Protein AF-A0A5J4XST8-F1 (afdb_monomer)

Radius of gyration: 13.23 Å; Cα contacts (8 Å, |Δi|>4): 205; chains: 1; bounding box: 26×38×32 Å

Secondary structure (DSSP, 8-state):
-HHHHHHHHHHHHHHHHHH--S-GGG--EEE---BTTT--GGGHHHH-TT--EEE-TT-B-SBGGGG-S--TT--EEE-TT----B-TTGGG-TT--EEE---

Solvent-accessible surface area (backbone atoms only — not comparable to full-atom values): 5425 Å² total; per-residue (Å²): 117,70,71,60,54,55,51,54,54,52,52,53,50,51,52,30,66,62,59,72,44,94,56,52,52,75,32,38,66,43,65,49,71,48,68,44,86,88,45,66,44,44,60,47,20,72,49,22,53,52,24,25,34,43,34,29,50,67,11,42,35,60,37,48,48,44,49,36,62,47,36,50,49,23,28,36,39,35,42,27,67,14,73,60,78,46,74,55,46,52,84,38,31,80,43,54,77,44,81,45,62,66,130

Mean predicted aligned error: 6.63 Å

Nearest PDB structures (foldseek):
  4ezg-assembly1_B  TM=7.401E-01  e=4.697E-02  Listeria monocytogenes ATCC 19115
  4u08-assembly2_B  TM=7.388E-01  e=2.916E-01  Leptospira interrogans serovar Copenhageni str. Fiocruz L1-130
  4u06-assembly1_A  TM=7.736E-01  e=5.255E-01  Leptospira interrogans serovar Copenhageni str. Fiocruz L1-130
  8fo8-assembly1_E  TM=6.059E-01  e=7.483E-01  Homo sapiens
  8fo2-assembly1_E  TM=5.938E-01  e=1.004E+00  Homo sapiens

Foldseek 3Di:
DVVVVVVVVVVVVVQCVQQVDPQLQCAQEGADAEALPPAALQVSLVRHVNHAYYAHANHQDQEPCSNPLSNQNHAEYEQENRNHPDHPPVVSHPNHNYYHYDD

pLDDT: mean 80.5, std 9.1, range [52.97, 94.56]

Sequence (103 aa):
MQELLAKEQQEEQLLRDITGVQRLEDVTFLDAVVDCTETSLSSLGEKMPLLRELKLNNSALNSVRDLGSRLRHLQVLWVSHCGLTGLDGLNALPSLKELYGDT

Structure (mmCIF, N/CA/C/O backbone):
data_AF-A0A5J4XST8-F1
#
_entry.id   AF-A0A5J4XST8-F1
#
loop_
_atom_site.group_PDB
_atom_site.id
_atom_site.type_symbol
_atom_site.label_atom_id
_atom_site.label_alt_id
_atom_site.label_comp_id
_atom_site.label_asym_id
_atom_site.label_entity_id
_atom_site.label_seq_id
_atom_site.pdbx_PDB_ins_code
_atom_site.Cartn_x
_atom_site.Cartn_y
_atom_site.Cartn_z
_atom_site.occupancy
_atom_site.B_iso_or_equiv
_atom_site.auth_seq_id
_atom_site.auth_comp_id
_atom_site.auth_asym_id
_atom_site.auth_atom_id
_atom_site.pdbx_PDB_model_num
ATOM 1 N N . MET A 1 1 ? 6.644 23.122 12.612 1.00 63.53 1 MET A N 1
ATOM 2 C CA . MET A 1 1 ? 5.791 22.174 13.372 1.00 63.53 1 MET A CA 1
ATOM 3 C C . MET A 1 1 ? 4.328 22.248 12.928 1.00 63.53 1 MET A C 1
ATOM 5 O O . MET A 1 1 ? 3.759 21.198 12.689 1.00 63.53 1 MET A O 1
ATOM 9 N N . GLN A 1 2 ? 3.728 23.435 12.742 1.00 64.38 2 GLN A N 1
ATOM 10 C CA . GLN A 1 2 ? 2.317 23.545 12.322 1.00 64.38 2 GLN A CA 1
ATOM 11 C C . GLN A 1 2 ? 2.023 23.097 10.876 1.00 64.38 2 GLN A C 1
ATOM 13 O O . GLN A 1 2 ? 0.970 22.526 10.628 1.00 64.38 2 GLN A O 1
ATOM 18 N N . GLU A 1 3 ? 2.959 23.270 9.937 1.00 66.06 3 GLU A N 1
ATOM 19 C CA . GLU A 1 3 ? 2.764 22.854 8.534 1.00 66.06 3 GLU A CA 1
ATOM 20 C C . GLU A 1 3 ? 2.688 21.330 8.344 1.00 66.06 3 GLU A C 1
ATOM 22 O O . GLU A 1 3 ? 2.044 20.860 7.411 1.00 66.06 3 GLU A O 1
ATOM 27 N N . LEU A 1 4 ? 3.317 20.551 9.232 1.00 60.41 4 LEU A N 1
ATOM 28 C CA . LEU A 1 4 ? 3.304 19.087 9.156 1.00 60.41 4 LEU A CA 1
ATOM 29 C C . LEU A 1 4 ? 1.937 18.525 9.577 1.00 60.41 4 LEU A C 1
ATOM 31 O O . LEU A 1 4 ? 1.372 17.698 8.8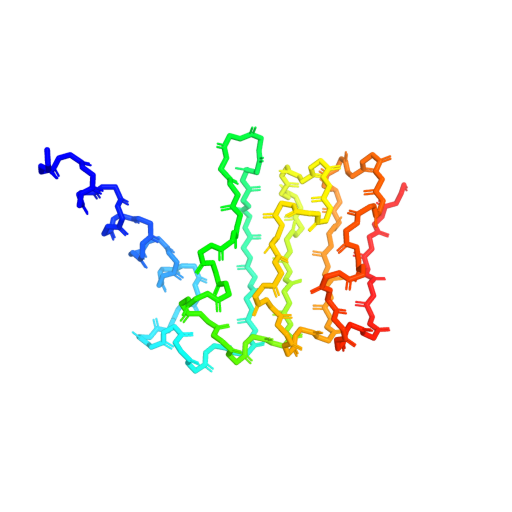71 1.00 60.41 4 LEU A O 1
ATOM 35 N N . LEU A 1 5 ? 1.369 19.059 10.667 1.00 62.53 5 LEU A N 1
ATOM 36 C CA . LEU A 1 5 ? 0.026 18.692 11.134 1.00 62.53 5 LEU A CA 1
ATOM 37 C C . LEU A 1 5 ? -1.055 19.016 10.094 1.00 62.53 5 LEU A C 1
ATOM 39 O O . LEU A 1 5 ? -1.992 18.242 9.923 1.00 62.53 5 LEU A O 1
ATOM 43 N N . ALA A 1 6 ? -0.928 20.150 9.397 1.00 70.56 6 ALA A N 1
ATOM 44 C CA . ALA A 1 6 ? -1.897 20.553 8.381 1.00 70.56 6 ALA A CA 1
ATOM 45 C C . ALA A 1 6 ? -1.942 19.564 7.204 1.00 70.56 6 ALA A C 1
ATOM 47 O O . ALA A 1 6 ? -3.023 19.237 6.717 1.00 70.56 6 ALA A O 1
ATOM 48 N N . LYS A 1 7 ? -0.781 19.042 6.783 1.00 70.50 7 LYS A N 1
ATOM 49 C CA . LYS A 1 7 ? -0.703 18.028 5.724 1.00 70.50 7 LYS A CA 1
ATOM 50 C C . LYS A 1 7 ? -1.339 16.701 6.144 1.00 70.50 7 LYS A C 1
ATOM 52 O O . LYS A 1 7 ? -2.140 16.164 5.386 1.00 70.50 7 LYS A O 1
ATOM 57 N N . GLU A 1 8 ? -1.043 16.212 7.349 1.00 69.31 8 GLU A N 1
ATOM 58 C CA . GLU A 1 8 ? -1.604 14.947 7.856 1.00 69.31 8 GLU A CA 1
ATOM 59 C C . GLU A 1 8 ? -3.131 15.000 8.017 1.00 69.31 8 GLU A C 1
ATOM 61 O O . GLU A 1 8 ? -3.831 14.043 7.684 1.00 69.31 8 GLU A O 1
ATOM 66 N N . GLN A 1 9 ? -3.673 16.126 8.496 1.00 72.00 9 GLN A N 1
ATOM 67 C CA . GLN A 1 9 ? -5.124 16.302 8.607 1.00 72.00 9 GLN A CA 1
ATOM 68 C C . GLN A 1 9 ? -5.809 16.325 7.239 1.00 72.00 9 GLN A C 1
ATOM 70 O O . GLN A 1 9 ? -6.902 15.778 7.086 1.00 72.00 9 GLN A O 1
ATOM 75 N N . GLN A 1 10 ? -5.172 16.945 6.246 1.00 75.50 10 GLN A N 1
ATOM 76 C CA . GLN A 1 10 ? -5.715 17.037 4.897 1.00 75.50 10 GLN A CA 1
ATOM 77 C C . GLN A 1 10 ? -5.707 15.677 4.184 1.00 75.50 10 GLN A C 1
ATOM 79 O O . GLN A 1 10 ? -6.682 15.340 3.516 1.00 75.50 10 GLN A O 1
ATOM 84 N N . GLU A 1 11 ? -4.661 14.870 4.383 1.00 75.25 11 GLU A N 1
ATOM 85 C CA . GLU A 1 11 ? -4.606 13.477 3.921 1.00 75.25 11 GLU A CA 1
ATOM 86 C C . GLU A 1 11 ? -5.737 12.645 4.537 1.00 75.25 11 GLU A C 1
ATOM 88 O O . GLU A 1 11 ? -6.477 11.967 3.826 1.00 75.25 11 GLU A O 1
ATOM 93 N N . GLU A 1 12 ? -5.923 12.724 5.856 1.00 74.62 12 GLU A N 1
ATOM 94 C CA . GLU A 1 12 ? -6.961 11.951 6.539 1.00 74.62 12 GLU A CA 1
ATOM 95 C C . GLU A 1 12 ? -8.373 12.326 6.079 1.00 74.62 12 GLU A C 1
ATOM 97 O O . GLU A 1 12 ? -9.222 11.446 5.912 1.00 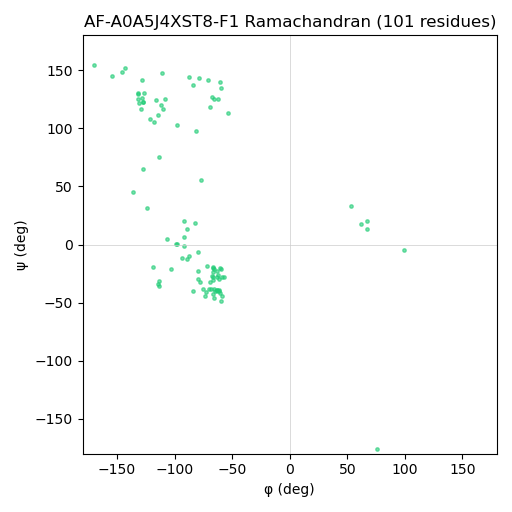74.62 12 GLU A O 1
ATOM 102 N N . GLN A 1 13 ? -8.625 13.614 5.841 1.00 76.12 13 GLN A N 1
ATOM 103 C CA . GLN A 1 13 ? -9.911 14.071 5.328 1.00 76.12 13 GLN A CA 1
ATOM 104 C C . GLN A 1 13 ? -10.155 13.572 3.899 1.00 76.12 13 GLN A C 1
ATOM 106 O O . GLN A 1 13 ? -11.238 13.065 3.618 1.00 76.12 13 GLN A O 1
ATOM 111 N N . LEU A 1 14 ? -9.141 13.623 3.030 1.00 76.06 14 LEU A N 1
ATOM 112 C CA . LEU A 1 14 ? -9.227 13.079 1.674 1.00 76.06 14 LEU A CA 1
ATOM 113 C C . LEU A 1 14 ? -9.544 11.575 1.696 1.00 76.06 14 LEU A C 1
ATOM 115 O O . LEU A 1 14 ? -10.418 11.110 0.968 1.00 76.06 14 LEU A O 1
ATOM 119 N N . LEU A 1 15 ? -8.879 10.815 2.573 1.00 74.81 15 LEU A N 1
ATOM 120 C CA . LEU A 1 15 ? -9.133 9.382 2.737 1.00 74.81 15 LEU A CA 1
ATOM 121 C C . LEU A 1 15 ? -10.566 9.106 3.197 1.00 74.81 15 LEU A C 1
ATOM 123 O O . LEU A 1 15 ? -11.194 8.172 2.701 1.00 74.81 15 LEU A O 1
ATOM 127 N N . ARG A 1 16 ? -11.109 9.912 4.115 1.00 74.81 16 ARG A N 1
ATOM 128 C CA . ARG A 1 16 ? -12.514 9.806 4.545 1.00 74.81 16 ARG A CA 1
ATOM 129 C C . ARG A 1 16 ? -13.487 10.119 3.415 1.00 74.81 16 ARG A C 1
ATOM 131 O O . ARG A 1 16 ? -14.480 9.411 3.272 1.00 74.81 16 ARG A O 1
ATOM 138 N N . ASP A 1 17 ? -13.188 11.125 2.603 1.00 75.62 17 ASP A N 1
ATOM 139 C CA . ASP A 1 17 ? -14.045 11.523 1.487 1.00 75.62 17 ASP A CA 1
ATOM 140 C C . ASP A 1 17 ? -14.058 10.456 0.377 1.00 75.62 17 ASP A C 1
ATOM 142 O O . ASP A 1 17 ? -15.116 10.157 -0.173 1.00 75.62 17 ASP A O 1
ATOM 146 N N . ILE A 1 18 ? -12.910 9.827 0.094 1.00 68.12 18 ILE A N 1
ATOM 147 C CA . ILE A 1 18 ? -12.788 8.751 -0.906 1.00 68.12 18 ILE A CA 1
ATOM 148 C C . ILE A 1 18 ? -13.420 7.443 -0.404 1.00 68.12 18 ILE A C 1
ATOM 150 O O . ILE A 1 18 ? -14.093 6.745 -1.159 1.00 68.12 18 ILE A O 1
ATOM 154 N N . THR A 1 19 ? -13.228 7.101 0.872 1.00 69.25 19 THR A N 1
ATOM 155 C CA . THR A 1 19 ? -13.781 5.863 1.455 1.00 69.25 19 THR A CA 1
ATOM 156 C C . THR A 1 19 ? -15.255 5.959 1.830 1.00 69.25 19 THR A C 1
ATOM 158 O O . THR A 1 19 ? -15.917 4.932 1.974 1.00 69.25 19 THR A O 1
ATOM 161 N N . GLY A 1 20 ? -15.770 7.170 2.052 1.00 66.69 20 GLY A N 1
ATOM 162 C CA . GLY A 1 20 ? -17.130 7.402 2.535 1.00 66.69 20 GLY A CA 1
ATOM 163 C C . GLY A 1 20 ? -17.385 6.914 3.967 1.00 66.69 20 GLY A C 1
ATOM 164 O O . GLY A 1 20 ? -18.544 6.822 4.377 1.00 66.69 20 GLY A O 1
ATOM 165 N N . VAL A 1 21 ? -16.344 6.588 4.744 1.00 70.50 21 VAL A N 1
ATOM 166 C CA . VAL A 1 21 ? -16.483 6.094 6.125 1.00 70.50 21 VAL A CA 1
ATOM 167 C C . VAL A 1 21 ? -15.978 7.089 7.167 1.00 70.50 21 VAL A C 1
ATOM 169 O O . VAL A 1 21 ? -15.011 7.820 6.973 1.00 70.50 21 VAL A O 1
ATOM 172 N N . GLN A 1 22 ? -16.616 7.074 8.341 1.00 67.19 22 GLN A N 1
ATOM 173 C CA . GLN A 1 22 ? -16.204 7.906 9.477 1.00 67.19 22 GLN A CA 1
ATOM 174 C C . GLN A 1 22 ? -14.986 7.336 10.221 1.00 67.19 22 GLN A C 1
ATOM 176 O O . GLN A 1 22 ? -14.174 8.098 10.747 1.00 67.19 22 GLN A O 1
ATOM 181 N N . ARG A 1 23 ? -14.848 6.002 10.265 1.00 76.88 23 ARG A N 1
ATOM 182 C CA . ARG A 1 23 ? -13.767 5.296 10.968 1.00 76.88 23 ARG A CA 1
ATOM 183 C C . ARG A 1 23 ? -12.925 4.502 9.975 1.00 76.88 23 ARG A C 1
ATOM 185 O O . ARG A 1 23 ? -13.354 3.456 9.503 1.00 76.88 23 ARG A O 1
ATOM 192 N N . LEU A 1 24 ? -11.727 5.010 9.683 1.00 80.12 24 LEU A N 1
ATOM 193 C CA . LEU A 1 24 ? -10.766 4.370 8.773 1.00 80.12 24 LEU A CA 1
ATOM 194 C C . LEU A 1 24 ? -10.302 2.999 9.303 1.00 80.12 24 LEU A C 1
ATOM 196 O O . LEU A 1 24 ? -10.017 2.093 8.531 1.00 80.12 24 LEU A O 1
ATOM 200 N N . GLU A 1 25 ? -10.313 2.817 10.623 1.00 83.88 25 GLU A N 1
ATOM 201 C CA . GLU A 1 25 ? -9.922 1.574 11.297 1.00 83.88 25 GLU A CA 1
ATOM 202 C C . GLU A 1 25 ? -10.782 0.352 10.932 1.00 83.88 25 GLU A C 1
ATOM 204 O O . GLU A 1 25 ? -10.267 -0.765 10.900 1.00 83.88 25 GLU A O 1
ATOM 209 N N . ASP A 1 26 ? -12.057 0.567 10.596 1.00 85.12 26 ASP A N 1
ATOM 210 C CA . ASP A 1 26 ? -13.007 -0.488 10.221 1.00 85.12 26 ASP A CA 1
ATOM 211 C C . ASP A 1 26 ? -13.042 -0.743 8.707 1.00 85.12 26 ASP A C 1
ATOM 213 O O . ASP A 1 26 ? -13.791 -1.598 8.224 1.00 85.12 26 ASP A O 1
ATOM 217 N N . VAL A 1 27 ? -12.252 0.006 7.935 1.00 87.69 27 VAL A N 1
ATOM 218 C CA . VAL A 1 27 ? -12.237 -0.107 6.479 1.00 87.69 27 VAL A CA 1
ATOM 219 C C . VAL A 1 27 ? -11.623 -1.436 6.088 1.00 87.69 27 VAL A C 1
ATOM 221 O O . VAL A 1 27 ? -10.460 -1.721 6.359 1.00 87.69 27 VAL A O 1
ATOM 224 N N . THR A 1 28 ? -12.428 -2.249 5.415 1.00 90.44 28 THR A N 1
ATOM 225 C CA . THR A 1 28 ? -12.008 -3.535 4.853 1.00 90.44 28 THR A CA 1
ATOM 226 C C . THR A 1 28 ? -11.787 -3.460 3.346 1.00 90.44 28 THR A C 1
ATOM 228 O O . THR A 1 28 ? -11.019 -4.264 2.822 1.00 90.44 28 THR A O 1
ATOM 231 N N . PHE A 1 29 ? -12.381 -2.470 2.677 1.00 89.62 29 PHE A N 1
ATOM 232 C CA . PHE A 1 29 ? -12.269 -2.214 1.244 1.00 89.62 29 PHE A CA 1
ATOM 233 C C . PHE A 1 29 ? -11.959 -0.734 0.986 1.00 89.62 29 PHE A C 1
ATOM 235 O O . PHE A 1 29 ? -12.657 0.134 1.510 1.00 89.62 29 PHE A O 1
ATOM 242 N N . LEU A 1 30 ? -10.947 -0.454 0.162 1.00 87.19 30 LEU A N 1
ATOM 243 C CA . LEU A 1 30 ? -10.582 0.892 -0.289 1.00 87.19 30 LEU A CA 1
ATOM 244 C C . LEU A 1 30 ? -10.481 0.912 -1.818 1.00 87.19 30 LEU A C 1
ATOM 246 O O . LEU A 1 30 ? -9.714 0.139 -2.385 1.00 87.19 30 LEU A O 1
ATOM 250 N N . ASP A 1 31 ? -11.207 1.827 -2.461 1.00 88.12 31 ASP A N 1
ATOM 251 C CA . ASP A 1 31 ? -11.046 2.175 -3.878 1.00 88.12 31 ASP A CA 1
ATOM 252 C C . ASP A 1 31 ? -10.556 3.619 -3.952 1.00 88.12 31 ASP A C 1
ATOM 254 O O . ASP A 1 31 ? -11.267 4.537 -3.545 1.00 88.12 31 ASP A O 1
ATOM 258 N N . ALA A 1 32 ? -9.313 3.809 -4.383 1.00 83.12 32 ALA A N 1
ATOM 259 C CA . ALA A 1 32 ? -8.675 5.114 -4.424 1.00 83.12 32 ALA A CA 1
ATOM 260 C C . ALA A 1 32 ? -7.778 5.247 -5.653 1.00 83.12 32 ALA A C 1
ATOM 262 O O . ALA A 1 32 ? -7.210 4.275 -6.140 1.00 83.12 32 ALA A O 1
ATOM 263 N N . VAL A 1 33 ? -7.609 6.483 -6.115 1.00 83.44 33 VAL A N 1
ATOM 264 C CA . VAL A 1 33 ? -6.619 6.829 -7.136 1.00 83.44 33 VAL A CA 1
ATOM 265 C C . VAL A 1 33 ? -5.539 7.655 -6.460 1.00 83.44 33 VAL A C 1
ATOM 267 O O . VAL A 1 33 ? -5.826 8.732 -5.936 1.00 83.44 33 VAL A O 1
ATOM 270 N N . VAL A 1 34 ? -4.317 7.133 -6.430 1.00 75.88 34 VAL A N 1
ATOM 271 C CA . VAL A 1 34 ? -3.196 7.746 -5.713 1.00 75.88 34 VAL A CA 1
ATOM 272 C C . VAL A 1 34 ? -1.998 7.892 -6.637 1.00 75.88 34 VAL A C 1
ATOM 274 O O . VAL A 1 34 ? -1.705 7.025 -7.453 1.00 75.88 34 VAL A O 1
ATOM 277 N N . ASP A 1 35 ? -1.282 8.997 -6.499 1.00 77.50 35 ASP A N 1
ATOM 278 C CA . ASP A 1 35 ? 0.015 9.167 -7.134 1.00 77.50 35 ASP A CA 1
ATOM 279 C C . ASP A 1 35 ? 1.126 8.846 -6.121 1.00 77.50 35 ASP A C 1
ATOM 281 O O . ASP A 1 35 ? 1.413 9.637 -5.219 1.00 77.50 35 ASP A O 1
ATOM 285 N N . CYS A 1 36 ? 1.727 7.658 -6.237 1.00 69.62 36 CYS A N 1
ATOM 286 C CA . CYS A 1 36 ? 2.820 7.213 -5.372 1.00 69.62 36 CYS A CA 1
ATOM 287 C C . CYS A 1 36 ? 4.208 7.604 -5.896 1.00 69.62 36 CYS A C 1
ATOM 289 O O . CYS A 1 36 ? 5.212 7.096 -5.396 1.00 69.62 36 CYS A O 1
ATOM 291 N N . THR A 1 37 ? 4.305 8.504 -6.882 1.00 68.06 37 THR A N 1
ATOM 292 C CA . THR A 1 37 ? 5.608 8.988 -7.373 1.00 68.06 37 THR A CA 1
ATOM 293 C C . THR A 1 37 ? 6.361 9.818 -6.330 1.00 68.06 37 THR A C 1
ATOM 295 O O . THR A 1 37 ? 7.591 9.768 -6.292 1.00 68.06 37 THR A O 1
ATOM 298 N N . GLU A 1 38 ? 5.640 10.525 -5.451 1.00 59.81 38 GLU A N 1
ATOM 299 C CA . GLU A 1 38 ? 6.221 11.369 -4.394 1.00 59.81 38 GLU A CA 1
ATOM 300 C C . GLU A 1 38 ? 5.841 10.936 -2.966 1.00 59.81 38 GLU A C 1
ATOM 302 O O . GLU A 1 38 ? 6.526 11.310 -2.013 1.00 59.81 38 GLU A O 1
ATOM 307 N N . THR A 1 39 ? 4.768 10.153 -2.790 1.00 63.00 39 THR A N 1
ATOM 308 C CA . THR A 1 39 ? 4.230 9.789 -1.464 1.00 63.00 39 THR A CA 1
ATOM 309 C C . THR A 1 39 ? 3.978 8.286 -1.348 1.00 63.00 39 THR A C 1
ATOM 311 O O . THR A 1 39 ? 3.242 7.704 -2.138 1.00 63.00 39 THR A O 1
ATOM 314 N N . SER A 1 40 ? 4.559 7.642 -0.333 1.00 69.31 40 SER A N 1
ATOM 315 C CA . SER A 1 40 ? 4.297 6.228 -0.040 1.00 69.31 40 SER A CA 1
ATOM 316 C C . SER A 1 40 ? 2.964 6.050 0.687 1.00 69.31 40 SER A C 1
ATOM 318 O O . SER A 1 40 ? 2.631 6.810 1.591 1.00 69.31 40 SER A O 1
ATOM 320 N N . LEU A 1 41 ? 2.248 4.973 0.376 1.00 75.12 41 LEU A N 1
ATOM 321 C CA . LEU A 1 41 ? 0.988 4.573 1.012 1.00 75.12 41 LEU A CA 1
ATOM 322 C C . LEU A 1 41 ? 1.183 3.806 2.331 1.00 75.12 41 LEU A C 1
ATOM 324 O O . LEU A 1 41 ? 0.275 3.139 2.826 1.00 75.12 41 LEU A O 1
ATOM 328 N N . SER A 1 42 ? 2.362 3.912 2.940 1.00 74.50 42 SER A N 1
ATOM 329 C CA . SER A 1 42 ? 2.696 3.231 4.193 1.00 74.50 42 SER A CA 1
ATOM 330 C C . SER A 1 42 ? 1.811 3.664 5.372 1.00 74.50 42 SER A C 1
ATOM 332 O O . SER A 1 42 ? 1.581 2.856 6.278 1.00 74.50 42 SER A O 1
ATOM 334 N N . SER A 1 43 ? 1.268 4.887 5.334 1.00 77.81 43 SER A N 1
ATOM 335 C CA . SER A 1 43 ? 0.308 5.432 6.306 1.00 77.81 43 SER A CA 1
ATOM 336 C C . SER A 1 43 ? -1.049 4.717 6.269 1.00 77.81 43 SER A C 1
ATOM 338 O O . SER A 1 43 ? -1.706 4.601 7.309 1.00 77.81 43 SER A O 1
ATOM 340 N N . LEU A 1 44 ? -1.460 4.156 5.121 1.00 80.19 44 LEU A N 1
ATOM 341 C CA . LEU A 1 44 ? -2.733 3.433 5.001 1.00 80.19 44 LEU A CA 1
ATOM 342 C C . LEU A 1 44 ? -2.783 2.227 5.928 1.00 80.19 44 LEU A C 1
ATOM 344 O O . LEU A 1 44 ? -3.790 2.010 6.591 1.00 80.19 44 LEU A O 1
ATOM 348 N N . GLY A 1 45 ? -1.689 1.471 6.034 1.00 81.81 45 GLY A N 1
ATOM 349 C CA . GLY A 1 45 ? -1.641 0.320 6.934 1.00 81.81 45 GLY A CA 1
ATOM 350 C C . GLY A 1 45 ? -1.705 0.693 8.419 1.00 81.81 45 GLY A C 1
ATOM 351 O O . GLY A 1 45 ? -2.039 -0.158 9.238 1.00 81.81 45 GLY A O 1
ATOM 352 N N . GLU A 1 46 ? -1.400 1.943 8.782 1.00 84.44 46 GLU A N 1
ATOM 353 C CA . GLU A 1 46 ? -1.579 2.447 10.149 1.00 84.44 46 GLU A CA 1
ATOM 354 C C . GLU A 1 46 ? -3.010 2.922 10.404 1.00 84.44 46 GLU A C 1
ATOM 356 O O . GLU A 1 46 ? -3.561 2.653 11.470 1.00 84.44 46 GLU A O 1
ATOM 361 N N . LYS A 1 47 ? -3.622 3.599 9.424 1.00 84.44 47 LYS A N 1
ATOM 362 C CA . LYS A 1 47 ? -4.987 4.138 9.537 1.00 84.44 47 LYS A CA 1
ATOM 363 C C . LYS A 1 47 ? -6.075 3.083 9.306 1.00 84.44 47 LYS A C 1
ATOM 365 O O . LYS A 1 47 ? -7.156 3.203 9.873 1.00 84.44 47 LYS A O 1
ATOM 370 N N . MET A 1 48 ? -5.794 2.068 8.491 1.00 88.62 48 MET A N 1
ATOM 371 C CA . MET A 1 48 ? -6.720 1.011 8.067 1.00 88.62 48 MET A CA 1
ATOM 372 C C . MET A 1 48 ? -6.110 -0.381 8.319 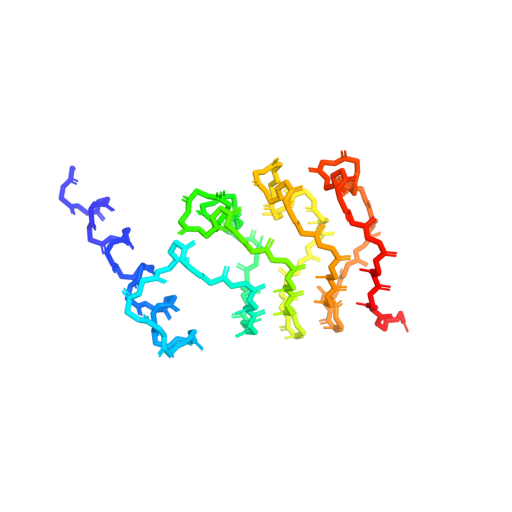1.00 88.62 48 MET A C 1
ATOM 374 O O . MET A 1 48 ? -5.837 -1.136 7.382 1.00 88.62 48 MET A O 1
ATOM 378 N N . PRO A 1 49 ? -5.870 -0.765 9.586 1.00 88.19 49 PRO A N 1
ATOM 379 C CA . PRO A 1 49 ? -5.250 -2.047 9.915 1.00 88.19 49 PRO A CA 1
ATOM 380 C C . PRO A 1 49 ? -6.088 -3.259 9.479 1.00 88.19 49 PRO A C 1
ATOM 382 O O . PRO A 1 49 ? -5.538 -4.343 9.302 1.00 88.19 49 PRO A O 1
ATOM 385 N N . LEU A 1 50 ? -7.404 -3.098 9.299 1.00 89.88 50 LEU A N 1
ATOM 386 C CA . LEU A 1 50 ? -8.321 -4.166 8.888 1.00 89.88 50 LEU A CA 1
ATOM 387 C C . LEU A 1 50 ? -8.525 -4.261 7.368 1.00 89.88 50 LEU A C 1
ATOM 389 O O . LEU A 1 50 ? -9.350 -5.067 6.929 1.00 89.88 50 LEU A O 1
ATOM 393 N N . LEU A 1 51 ? -7.772 -3.493 6.572 1.00 90.94 51 LEU A N 1
ATOM 394 C CA . LEU A 1 51 ? -7.917 -3.474 5.121 1.00 90.94 51 LEU A CA 1
ATOM 395 C C . LEU A 1 51 ? -7.612 -4.851 4.516 1.00 90.94 51 LEU A C 1
ATOM 397 O O . LEU A 1 51 ? -6.549 -5.435 4.744 1.00 90.94 51 LEU A O 1
ATOM 401 N N . ARG A 1 52 ? -8.566 -5.369 3.741 1.00 93.25 52 ARG A N 1
ATOM 402 C CA . ARG A 1 52 ? -8.507 -6.676 3.067 1.00 93.25 52 ARG A CA 1
ATOM 403 C C . ARG A 1 52 ? -8.457 -6.538 1.558 1.00 93.25 52 ARG A C 1
ATOM 405 O O . ARG A 1 52 ? -7.850 -7.374 0.898 1.00 93.25 52 ARG A O 1
ATOM 412 N N . GLU A 1 53 ? -9.074 -5.499 1.030 1.00 93.44 53 GLU A N 1
ATOM 413 C CA . GLU A 1 53 ? -9.250 -5.287 -0.395 1.00 93.44 53 GLU A CA 1
ATOM 414 C C . GLU A 1 53 ? -8.817 -3.859 -0.734 1.00 93.44 53 GLU A C 1
ATOM 416 O O . GLU A 1 53 ? -9.320 -2.896 -0.154 1.00 93.44 53 GLU A O 1
ATOM 421 N N . LEU A 1 54 ? -7.845 -3.723 -1.637 1.00 90.56 54 LEU A N 1
ATOM 422 C CA . LEU A 1 54 ? -7.279 -2.435 -2.028 1.00 90.56 54 LEU A CA 1
ATOM 423 C C . LEU A 1 54 ? -7.274 -2.310 -3.542 1.00 90.56 54 LEU A C 1
ATOM 425 O O . LEU A 1 54 ? -6.583 -3.055 -4.234 1.00 90.56 54 LEU A O 1
ATOM 429 N N . LYS A 1 55 ? -8.025 -1.341 -4.047 1.00 91.12 55 LYS A N 1
ATOM 430 C CA . LYS A 1 55 ? -8.120 -1.024 -5.460 1.00 91.12 55 LYS A CA 1
ATOM 431 C C . LYS A 1 55 ? -7.483 0.330 -5.727 1.00 91.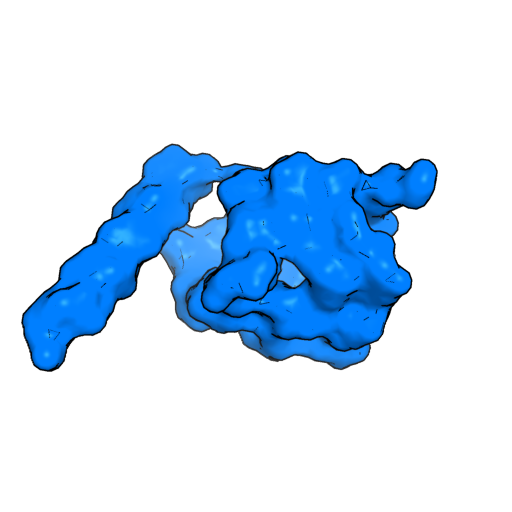12 55 LYS A C 1
ATOM 433 O O . LYS A 1 55 ? -7.896 1.342 -5.174 1.00 91.12 55 LYS A O 1
ATOM 438 N N . LEU A 1 56 ? -6.462 0.299 -6.572 1.00 88.06 56 LEU A N 1
ATOM 439 C CA . LEU A 1 56 ? -5.616 1.425 -6.948 1.00 88.06 56 LEU A CA 1
ATOM 440 C C . LEU A 1 56 ? -5.606 1.630 -8.463 1.00 88.06 56 LEU A C 1
ATOM 442 O O . LEU A 1 56 ? -4.614 2.064 -9.033 1.00 88.06 56 LEU A O 1
ATOM 446 N N . ASN A 1 57 ? -6.699 1.316 -9.150 1.00 88.00 57 ASN A N 1
ATOM 447 C CA . ASN A 1 57 ? -6.736 1.437 -10.605 1.00 88.00 57 ASN A CA 1
ATOM 448 C C . ASN A 1 57 ? -6.480 2.891 -11.044 1.00 88.00 57 ASN A C 1
ATOM 450 O O . ASN A 1 57 ? -6.997 3.819 -10.431 1.00 88.00 57 ASN A O 1
ATOM 454 N N . ASN A 1 58 ? -5.714 3.085 -12.119 1.00 87.06 58 ASN A N 1
ATOM 455 C CA . ASN A 1 58 ? -5.254 4.386 -12.623 1.00 87.06 58 ASN A CA 1
ATOM 456 C C . ASN A 1 58 ? -4.357 5.176 -11.645 1.00 87.06 58 ASN A C 1
ATOM 458 O O . ASN A 1 58 ? -4.203 6.386 -11.801 1.00 87.06 58 ASN A O 1
ATOM 462 N N . SER A 1 59 ? -3.786 4.519 -10.632 1.00 85.81 59 SER A N 1
ATOM 463 C CA . SER A 1 59 ? -2.834 5.129 -9.689 1.00 85.81 59 SER A CA 1
ATOM 464 C C . SER A 1 59 ? -1.409 5.042 -10.213 1.00 85.81 59 SER A C 1
ATOM 466 O O . SER A 1 59 ? -1.047 4.017 -10.768 1.00 85.81 59 SER A O 1
ATOM 468 N N . ALA A 1 60 ? -0.552 6.032 -9.983 1.00 84.44 60 ALA A N 1
ATOM 469 C CA . ALA A 1 60 ? 0.858 5.914 -10.357 1.00 84.44 60 ALA A CA 1
ATOM 470 C C . ALA A 1 60 ? 1.621 5.119 -9.284 1.00 84.44 60 ALA A C 1
ATOM 472 O O . ALA A 1 60 ? 2.006 5.675 -8.259 1.00 84.44 60 ALA A O 1
ATOM 473 N N . LEU A 1 61 ? 1.825 3.817 -9.506 1.00 82.25 61 LEU A N 1
ATOM 474 C CA . LEU A 1 61 ? 2.523 2.928 -8.573 1.00 82.25 61 LEU A CA 1
ATOM 475 C C . LEU A 1 61 ? 3.737 2.309 -9.272 1.00 82.25 61 LEU A C 1
ATOM 477 O O . LEU A 1 61 ? 3.594 1.431 -10.121 1.00 82.25 61 LEU A O 1
ATOM 481 N N . ASN A 1 62 ? 4.945 2.737 -8.902 1.00 78.69 62 ASN A N 1
ATOM 482 C CA . ASN A 1 62 ? 6.167 2.207 -9.512 1.00 78.69 62 ASN A CA 1
ATOM 483 C C . ASN A 1 62 ? 6.485 0.797 -8.998 1.00 78.69 62 ASN A C 1
ATOM 485 O O . ASN A 1 62 ? 6.935 -0.056 -9.770 1.00 78.69 62 ASN A O 1
ATOM 489 N N . SER A 1 63 ? 6.249 0.553 -7.703 1.00 83.00 63 SER A N 1
ATOM 490 C CA . SER A 1 63 ? 6.501 -0.726 -7.041 1.00 83.00 63 SER A CA 1
ATOM 491 C C . SER A 1 63 ? 5.469 -1.010 -5.951 1.00 83.00 63 SER A C 1
ATOM 493 O O . SER A 1 63 ? 5.023 -0.120 -5.234 1.00 83.00 63 SER A O 1
ATOM 495 N N . VAL A 1 64 ? 5.158 -2.290 -5.729 1.00 83.19 64 VAL A N 1
ATOM 496 C CA . VAL A 1 64 ? 4.301 -2.733 -4.611 1.00 83.19 64 VAL A CA 1
ATOM 497 C C . VAL A 1 64 ? 4.890 -2.335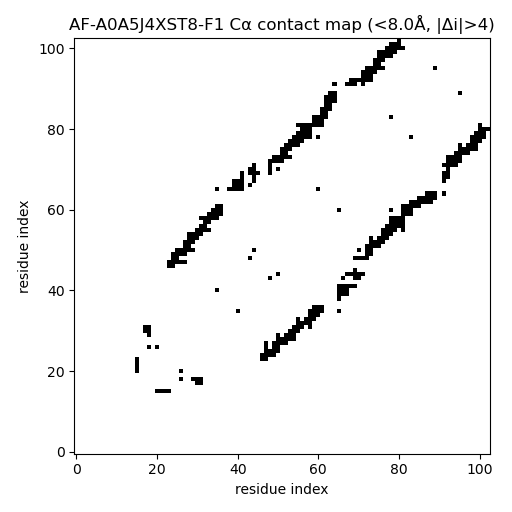 -3.245 1.00 83.19 64 VAL A C 1
ATOM 499 O O . VAL A 1 64 ? 4.155 -2.202 -2.269 1.00 83.19 64 VAL A O 1
ATOM 502 N N . ARG A 1 65 ? 6.202 -2.069 -3.160 1.00 82.75 65 ARG A N 1
ATOM 503 C CA . ARG A 1 65 ? 6.849 -1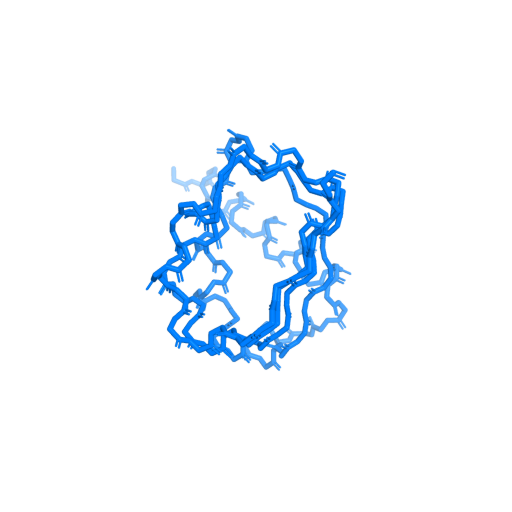.526 -1.948 1.00 82.75 65 ARG A CA 1
ATOM 5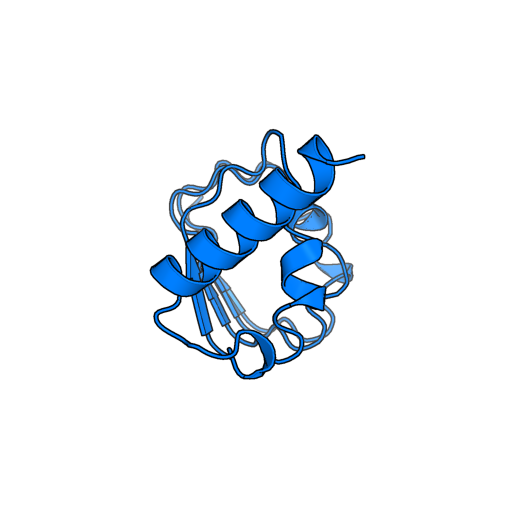04 C C . ARG A 1 65 ? 6.268 -0.188 -1.500 1.00 82.75 65 ARG A C 1
ATOM 506 O O . ARG A 1 65 ? 6.292 0.081 -0.299 1.00 82.75 65 ARG A O 1
ATOM 513 N N . ASP A 1 66 ? 5.731 0.605 -2.423 1.00 80.88 66 ASP A N 1
ATOM 514 C CA . ASP A 1 66 ? 5.141 1.909 -2.115 1.00 80.88 66 ASP A CA 1
ATOM 515 C C . ASP A 1 66 ? 3.880 1.766 -1.245 1.00 80.88 66 ASP A C 1
ATOM 517 O O . ASP A 1 66 ? 3.547 2.683 -0.499 1.00 80.88 66 ASP A O 1
ATOM 521 N N . LEU A 1 67 ? 3.238 0.588 -1.243 1.00 80.00 67 LEU A N 1
ATOM 522 C CA . LEU A 1 67 ? 2.127 0.240 -0.344 1.00 80.00 67 LEU A CA 1
ATOM 523 C C . LEU A 1 67 ? 2.570 0.017 1.113 1.00 80.00 67 LEU A C 1
ATOM 525 O O . LEU A 1 67 ? 1.759 0.056 2.038 1.00 80.00 67 LEU A O 1
ATOM 529 N N . GLY A 1 68 ? 3.863 -0.221 1.336 1.00 78.44 68 GLY A N 1
ATOM 530 C CA . GLY A 1 68 ? 4.429 -0.527 2.644 1.00 78.44 68 GLY A CA 1
ATOM 531 C C . GLY A 1 68 ? 4.161 -1.958 3.134 1.00 78.44 68 GLY A C 1
ATOM 532 O O . GLY A 1 68 ? 3.602 -2.806 2.447 1.00 78.44 68 GLY A O 1
ATOM 533 N N . SER A 1 69 ? 4.598 -2.243 4.365 1.00 77.69 69 SER A N 1
ATOM 534 C CA . SER A 1 69 ? 4.569 -3.585 4.983 1.00 77.69 69 SER A CA 1
ATOM 535 C C . SER A 1 69 ? 3.503 -3.763 6.068 1.00 77.69 69 SER A C 1
ATOM 537 O O . SER A 1 69 ? 3.459 -4.780 6.768 1.00 77.69 69 SER A O 1
ATOM 539 N N . ARG A 1 70 ? 2.657 -2.747 6.265 1.00 81.44 70 ARG A N 1
ATOM 540 C CA . ARG A 1 70 ? 1.671 -2.711 7.355 1.00 81.44 70 ARG A CA 1
ATOM 541 C C . ARG A 1 70 ? 0.294 -3.236 6.963 1.00 81.44 70 ARG A C 1
ATOM 543 O O . ARG A 1 70 ? -0.493 -3.552 7.848 1.00 81.44 70 ARG A O 1
ATOM 550 N N . LEU A 1 71 ? 0.047 -3.450 5.673 1.00 86.62 71 LEU A N 1
ATOM 551 C CA . LEU A 1 71 ? -1.176 -4.042 5.124 1.00 86.62 71 LEU A CA 1
ATOM 552 C C . LEU A 1 71 ? -1.208 -5.571 5.308 1.00 86.62 71 LEU A C 1
ATOM 554 O O . LEU A 1 71 ? -1.339 -6.349 4.365 1.00 86.62 71 LEU A O 1
ATOM 558 N N . ARG A 1 72 ? -1.063 -6.026 6.557 1.00 87.06 72 ARG A N 1
ATOM 559 C CA . ARG A 1 72 ? -0.891 -7.448 6.901 1.00 87.06 72 ARG A CA 1
ATOM 560 C C . ARG A 1 72 ? -2.112 -8.307 6.606 1.00 87.06 72 ARG A C 1
ATOM 562 O O . ARG A 1 72 ? -1.962 -9.516 6.463 1.00 87.06 72 ARG A O 1
ATOM 569 N N . HIS A 1 73 ? -3.295 -7.702 6.552 1.00 91.00 73 HIS A N 1
ATOM 570 C CA . HIS A 1 73 ? -4.563 -8.384 6.306 1.00 91.00 73 HIS A CA 1
ATOM 571 C C . HIS A 1 73 ? -5.041 -8.280 4.856 1.00 91.00 73 HIS A C 1
ATOM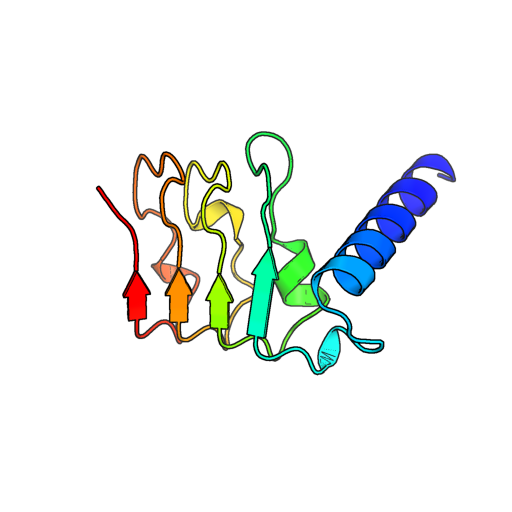 573 O O . HIS A 1 73 ? -6.080 -8.861 4.542 1.00 91.00 73 HIS A O 1
ATOM 579 N N . LEU A 1 74 ? -4.278 -7.607 3.987 1.00 92.62 74 LEU A N 1
ATOM 580 C CA . LEU A 1 74 ? -4.629 -7.427 2.587 1.00 92.62 74 LEU A CA 1
ATOM 581 C C . LEU A 1 74 ? -4.622 -8.773 1.861 1.00 92.62 74 LEU A C 1
ATOM 583 O O . LEU A 1 74 ? -3.637 -9.502 1.915 1.00 92.62 74 LEU A O 1
ATOM 587 N N . GLN A 1 75 ? -5.735 -9.093 1.211 1.00 94.56 75 GLN A N 1
ATOM 588 C CA . GLN A 1 75 ? -5.982 -10.343 0.495 1.00 94.56 75 GLN A CA 1
ATOM 589 C C . GLN A 1 75 ? -6.120 -10.112 -1.003 1.00 94.56 75 GLN A C 1
ATOM 591 O O . GLN A 1 75 ? -5.656 -10.952 -1.771 1.00 94.56 75 GLN A O 1
ATOM 596 N N . VAL A 1 76 ? -6.708 -8.982 -1.403 1.00 94.06 76 VAL A N 1
ATOM 597 C CA . VAL A 1 76 ? -6.934 -8.643 -2.808 1.00 94.06 76 VAL A CA 1
ATOM 598 C C . VAL A 1 76 ? -6.359 -7.268 -3.118 1.00 94.06 76 VAL A C 1
ATOM 600 O O . VAL A 1 76 ? -6.624 -6.302 -2.399 1.00 94.06 76 VAL A O 1
ATOM 603 N N . LEU A 1 77 ? -5.573 -7.192 -4.190 1.00 91.06 77 LEU A N 1
ATOM 604 C CA . LEU A 1 77 ? -4.972 -5.961 -4.687 1.00 91.06 77 LEU A CA 1
ATOM 605 C C . LEU A 1 77 ? -5.299 -5.783 -6.174 1.00 91.06 77 LEU A C 1
ATOM 607 O O . LEU A 1 77 ? -4.954 -6.645 -6.982 1.00 91.06 77 LEU A O 1
ATOM 611 N N . TRP A 1 78 ? -5.920 -4.660 -6.535 1.00 91.81 78 TRP A N 1
ATOM 612 C CA . TRP A 1 78 ? -6.092 -4.237 -7.927 1.00 91.81 78 TRP A CA 1
ATOM 613 C C . TRP A 1 78 ? -5.194 -3.040 -8.215 1.00 91.81 78 TRP A C 1
ATOM 615 O O . TRP A 1 78 ? -5.257 -2.031 -7.517 1.00 91.81 78 TRP A O 1
ATOM 625 N N . VAL A 1 79 ? -4.368 -3.156 -9.244 1.00 88.38 79 VAL A N 1
ATOM 626 C CA . VAL A 1 79 ? -3.360 -2.166 -9.648 1.00 88.38 79 VAL A CA 1
ATOM 627 C C . VAL A 1 79 ? -3.380 -1.986 -11.165 1.00 88.38 79 VAL A C 1
ATOM 629 O O . VAL A 1 79 ? -2.351 -2.004 -11.843 1.00 88.38 79 VAL A O 1
ATOM 632 N N . SER A 1 80 ? -4.588 -1.862 -11.712 1.00 88.62 80 SER A N 1
ATOM 633 C CA . SER A 1 80 ? -4.773 -1.682 -13.145 1.00 88.62 80 SER A CA 1
ATOM 634 C C . SER A 1 80 ? -4.322 -0.306 -13.627 1.00 88.62 80 SER A C 1
ATOM 636 O O . SER A 1 80 ? -4.560 0.688 -12.946 1.00 88.62 80 SER A O 1
ATOM 638 N N . HIS A 1 81 ? -3.707 -0.228 -14.809 1.00 85.75 81 HIS A N 1
ATOM 639 C CA . HIS A 1 81 ? -3.168 0.998 -15.403 1.00 85.75 81 HIS A CA 1
ATOM 640 C C . HIS A 1 81 ? -2.203 1.761 -14.480 1.00 85.75 81 HIS A C 1
ATOM 642 O O . HIS A 1 81 ? -2.149 2.990 -14.516 1.00 85.75 81 HIS A O 1
ATOM 648 N N . CYS A 1 82 ? -1.440 1.044 -13.645 1.00 83.38 82 CYS A N 1
ATOM 649 C CA . CYS A 1 82 ? -0.581 1.687 -12.652 1.00 83.38 82 CYS A CA 1
ATOM 650 C C . CYS A 1 82 ? 0.827 2.066 -13.122 1.00 83.38 82 CYS A C 1
ATOM 652 O O . CYS A 1 82 ? 1.560 2.732 -12.393 1.00 83.38 82 CYS A O 1
ATOM 654 N N . GLY A 1 83 ? 1.235 1.613 -14.311 1.00 79.62 83 GLY A N 1
ATOM 655 C CA . GLY A 1 83 ? 2.621 1.757 -14.765 1.00 79.62 83 GLY A CA 1
ATOM 656 C C . GLY A 1 83 ? 3.617 0.929 -13.944 1.00 79.62 83 GLY A C 1
ATOM 657 O O . GLY A 1 83 ? 4.809 1.226 -13.957 1.00 79.62 83 GLY A O 1
ATOM 658 N N . LEU A 1 84 ? 3.135 -0.103 -13.236 1.00 78.50 84 LEU A N 1
ATOM 659 C CA . LEU A 1 84 ? 3.952 -1.014 -12.436 1.00 78.50 84 LEU A CA 1
ATOM 660 C C . LEU A 1 84 ? 5.076 -1.601 -13.292 1.00 78.50 84 LEU A C 1
ATOM 662 O O . LEU A 1 84 ? 4.840 -2.385 -14.209 1.00 78.50 84 LEU A O 1
ATOM 666 N N . THR A 1 85 ? 6.313 -1.240 -12.960 1.00 76.81 85 THR A N 1
ATOM 667 C CA . THR A 1 85 ? 7.505 -1.744 -13.663 1.00 76.81 85 THR A CA 1
ATOM 668 C C . THR A 1 85 ? 8.041 -3.037 -13.050 1.00 76.81 85 THR A C 1
ATOM 670 O O . THR A 1 85 ? 8.847 -3.733 -13.667 1.00 76.81 85 THR A O 1
ATOM 673 N N . GLY A 1 86 ? 7.564 -3.399 -11.856 1.00 75.38 86 GLY A N 1
ATOM 674 C CA . GLY A 1 86 ? 7.911 -4.645 -11.190 1.00 75.38 86 GLY A CA 1
ATOM 675 C C . GLY A 1 86 ? 7.047 -4.928 -9.963 1.00 75.38 86 GLY A C 1
ATOM 676 O O . GLY A 1 86 ? 6.542 -4.026 -9.300 1.00 75.38 86 GLY A O 1
ATOM 677 N N . LEU A 1 87 ? 6.917 -6.213 -9.633 1.00 78.25 87 LEU A N 1
ATOM 678 C CA . LEU A 1 87 ? 6.150 -6.711 -8.482 1.00 78.25 87 LEU A CA 1
ATOM 679 C C . LEU A 1 87 ? 7.003 -6.877 -7.213 1.00 78.25 87 LEU A C 1
ATOM 681 O O . LEU A 1 87 ? 6.667 -7.622 -6.289 1.00 78.25 87 LEU A O 1
ATOM 685 N N . ASP A 1 88 ? 8.137 -6.191 -7.168 1.00 78.88 88 ASP A N 1
ATOM 686 C CA . ASP A 1 88 ? 9.004 -6.179 -6.004 1.00 78.88 88 ASP A CA 1
ATOM 687 C C . ASP A 1 88 ? 8.251 -5.639 -4.783 1.00 78.88 88 ASP A C 1
ATOM 689 O O . ASP A 1 88 ? 7.579 -4.616 -4.862 1.00 78.88 88 ASP A O 1
ATOM 693 N N . GLY A 1 89 ? 8.381 -6.312 -3.635 1.00 78.62 89 GLY A N 1
ATOM 694 C CA . GLY A 1 89 ? 7.699 -5.925 -2.392 1.00 78.62 89 GLY A CA 1
ATOM 695 C C . GLY A 1 89 ? 6.424 -6.700 -2.062 1.00 78.62 89 GLY A C 1
ATOM 696 O O . GLY A 1 89 ? 5.913 -6.539 -0.959 1.00 78.62 89 GLY A O 1
ATOM 697 N N . LEU A 1 90 ? 5.948 -7.602 -2.932 1.00 81.12 90 LEU A N 1
ATOM 698 C CA . LEU A 1 90 ? 4.821 -8.499 -2.608 1.00 81.12 90 LEU A CA 1
ATOM 699 C C . LEU A 1 90 ? 5.066 -9.352 -1.352 1.00 81.12 90 LEU A C 1
ATOM 701 O O . LEU A 1 90 ? 4.130 -9.695 -0.638 1.00 81.12 90 LEU A O 1
ATOM 705 N N . ASN A 1 91 ? 6.327 -9.657 -1.039 1.00 81.88 91 ASN A N 1
ATOM 706 C CA . ASN A 1 91 ? 6.714 -10.355 0.189 1.00 81.88 91 ASN A CA 1
ATOM 707 C C . ASN A 1 91 ? 6.326 -9.604 1.479 1.00 81.88 91 ASN A C 1
ATOM 709 O O . ASN A 1 91 ? 6.245 -10.219 2.540 1.00 81.88 91 ASN A O 1
ATOM 713 N N . ALA A 1 92 ? 6.078 -8.296 1.396 1.00 83.94 92 ALA A N 1
ATOM 714 C CA . ALA A 1 92 ? 5.609 -7.477 2.505 1.00 83.94 92 ALA A CA 1
ATOM 715 C C . ALA A 1 92 ? 4.094 -7.612 2.759 1.00 83.94 92 ALA A C 1
ATOM 717 O O . ALA A 1 92 ? 3.602 -7.096 3.763 1.00 83.94 92 ALA A O 1
ATOM 718 N N . LEU A 1 93 ? 3.369 -8.322 1.885 1.00 88.38 93 LEU A N 1
ATOM 719 C CA . LEU A 1 93 ? 1.925 -8.552 1.949 1.00 88.38 93 LEU A CA 1
ATOM 720 C C . LEU A 1 93 ? 1.643 -10.045 2.209 1.00 88.38 93 LEU A C 1
ATOM 722 O O . LEU A 1 93 ? 1.251 -10.780 1.304 1.00 88.38 93 LEU A O 1
ATOM 726 N N . PRO A 1 94 ? 1.842 -10.531 3.448 1.00 86.81 94 PRO A N 1
ATOM 727 C CA . PRO A 1 94 ? 1.834 -11.965 3.750 1.00 86.81 94 PRO A CA 1
ATOM 728 C C . PRO A 1 94 ? 0.467 -12.641 3.571 1.00 86.81 94 PRO A C 1
ATOM 730 O O . PRO A 1 94 ? 0.409 -13.861 3.452 1.00 86.81 94 PRO A O 1
ATOM 733 N N . SER A 1 95 ? -0.625 -11.871 3.582 1.00 92.38 95 SER A N 1
ATOM 734 C CA . SER A 1 95 ? -1.989 -12.390 3.422 1.00 92.38 95 SER A CA 1
ATOM 735 C C . SER A 1 95 ? -2.524 -12.273 1.996 1.00 92.38 95 SER A C 1
ATOM 737 O O . SER A 1 95 ? -3.677 -12.653 1.774 1.00 92.38 95 SER A O 1
ATOM 739 N N . LEU A 1 96 ? -1.732 -11.745 1.054 1.00 91.81 96 LEU A N 1
ATOM 740 C CA . LEU A 1 96 ? -2.194 -11.492 -0.304 1.00 91.81 96 LEU A CA 1
ATOM 741 C C . LEU A 1 96 ? -2.465 -12.819 -1.017 1.00 91.81 96 LEU A C 1
ATOM 743 O O . LEU A 1 96 ? -1.615 -13.707 -1.058 1.00 91.81 96 LEU A O 1
ATOM 747 N N . LYS A 1 9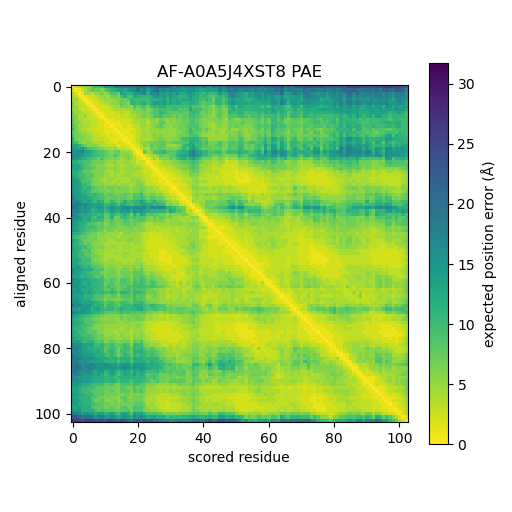7 ? -3.666 -12.942 -1.573 1.00 93.19 97 LYS A N 1
ATOM 748 C CA . LYS A 1 97 ? -4.141 -14.128 -2.296 1.00 93.19 97 LYS A CA 1
ATOM 749 C C . LYS A 1 97 ? -4.377 -13.828 -3.765 1.00 93.19 97 LYS A C 1
ATOM 751 O O . LYS A 1 97 ? -4.169 -14.699 -4.602 1.00 93.19 97 LYS A O 1
ATOM 756 N N . GLU A 1 98 ? -4.817 -12.610 -4.061 1.00 93.50 98 GLU A N 1
ATOM 757 C CA . GLU A 1 98 ? -5.250 -12.201 -5.387 1.00 93.50 98 GLU A CA 1
ATOM 758 C C . GLU A 1 98 ? -4.597 -10.870 -5.764 1.00 93.50 98 GLU A C 1
ATOM 760 O O . GLU A 1 98 ? -4.623 -9.900 -5.004 1.00 93.50 98 GLU A O 1
ATOM 765 N N . LEU A 1 99 ? -4.007 -10.843 -6.956 1.00 89.56 99 LEU A N 1
ATOM 766 C CA . LEU A 1 99 ? -3.422 -9.658 -7.565 1.00 89.56 99 LEU A CA 1
ATOM 767 C C . LEU A 1 99 ? -4.014 -9.506 -8.963 1.00 89.56 99 LEU A C 1
ATOM 769 O O . LEU A 1 99 ? -3.879 -10.402 -9.796 1.00 89.56 99 LEU A O 1
ATOM 773 N N . TYR A 1 100 ? -4.635 -8.362 -9.209 1.00 89.56 100 TYR A N 1
ATOM 774 C CA . TYR A 1 100 ? -5.214 -7.996 -10.489 1.00 89.56 100 TYR A CA 1
ATOM 775 C C . TYR A 1 100 ? -4.477 -6.779 -11.041 1.00 89.56 100 TYR A C 1
ATOM 777 O O . TYR A 1 100 ? -4.402 -5.740 -10.391 1.00 89.56 100 TYR A O 1
ATOM 785 N N . GLY A 1 101 ? -3.954 -6.893 -12.252 1.00 85.31 101 GLY A N 1
ATOM 786 C CA . GLY A 1 101 ? -3.380 -5.780 -12.996 1.00 85.31 101 GLY A CA 1
ATOM 787 C C . GLY A 1 101 ? -3.465 -6.085 -14.482 1.00 85.31 101 GLY A C 1
ATOM 788 O O . GLY A 1 101 ? -3.376 -7.246 -14.884 1.00 85.31 101 GLY A O 1
ATOM 789 N N . ASP A 1 102 ? -3.688 -5.059 -15.290 1.00 71.75 102 ASP A N 1
ATOM 790 C CA . ASP A 1 102 ? -3.468 -5.120 -16.729 1.00 71.75 102 ASP A CA 1
ATOM 791 C C . ASP A 1 102 ? -1.991 -4.833 -17.013 1.00 71.75 102 ASP A C 1
ATOM 793 O O . ASP A 1 102 ? -1.365 -3.982 -16.379 1.00 71.75 102 ASP A O 1
ATOM 797 N N . THR A 1 103 ? -1.442 -5.623 -17.930 1.00 52.97 103 THR A N 1
ATOM 798 C CA . THR A 1 103 ? -0.086 -5.482 -18.479 1.00 52.97 103 THR A CA 1
ATOM 799 C C . THR A 1 103 ? -0.193 -4.969 -19.899 1.00 52.97 103 THR A C 1
ATOM 801 O O . THR A 1 103 ? -1.194 -5.332 -20.562 1.00 52.97 103 THR A O 1
#